Protein AF-A0A916MKJ2-F1 (afdb_monomer_lite)

Foldseek 3Di:
DDDDDDDDPVVVVVVVDDPDDDDDDDDPVVVVVLCVVCVVVVHDSVVSVVVVVVVVVVVVVVLVVVVVVVVVVVVVVPDDADDDDPWDFPAWDKDQAQAWDAAPPPRDTDHHRHIWIWTDTPHDDRIHIHHPVVRVPDPPPPDDDDDDD

pLDDT: mean 75.14, std 20.43, range [38.19, 97.44]

Structure (mmCIF, N/CA/C/O backbone):
data_AF-A0A916MKJ2-F1
#
_entry.id   AF-A0A916MKJ2-F1
#
loop_
_atom_site.group_PDB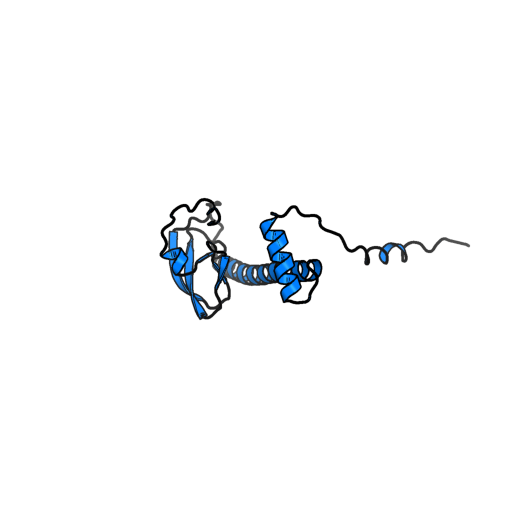
_atom_site.id
_atom_site.type_symbol
_atom_site.label_atom_id
_atom_site.label_alt_id
_atom_site.label_comp_id
_atom_site.label_asym_id
_atom_site.label_entity_id
_atom_site.label_seq_id
_atom_site.pdbx_PDB_ins_code
_atom_site.Cartn_x
_atom_site.Cartn_y
_atom_site.Cartn_z
_atom_site.occupancy
_atom_site.B_iso_or_equiv
_atom_site.auth_seq_id
_atom_site.auth_comp_id
_atom_site.auth_asym_id
_atom_site.auth_atom_id
_atom_site.pdbx_PDB_model_num
ATOM 1 N N . MET A 1 1 ? 38.933 16.900 53.119 1.00 38.19 1 MET A N 1
ATOM 2 C CA . MET A 1 1 ? 39.048 16.998 51.651 1.00 38.19 1 MET A CA 1
ATOM 3 C C . MET A 1 1 ? 37.663 16.705 51.096 1.00 38.19 1 MET A C 1
ATOM 5 O O . MET A 1 1 ? 37.221 15.572 51.194 1.00 38.19 1 MET A O 1
ATOM 9 N N . TYR A 1 2 ? 36.929 17.749 50.709 1.00 42.47 2 TYR A N 1
ATOM 10 C CA . TYR A 1 2 ? 35.544 17.683 50.231 1.00 42.47 2 TYR A CA 1
ATOM 11 C C . TYR A 1 2 ? 35.568 18.027 48.738 1.00 42.47 2 TYR A C 1
ATOM 13 O O . TYR A 1 2 ? 36.086 19.083 48.381 1.00 42.47 2 TYR A O 1
ATOM 21 N N . THR A 1 3 ? 35.042 17.147 47.893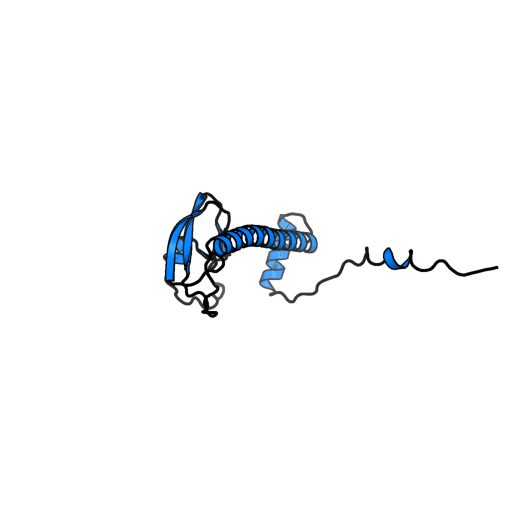 1.00 38.53 3 THR A N 1
ATOM 22 C CA . THR A 1 3 ? 34.800 17.375 46.457 1.00 38.53 3 THR A CA 1
ATOM 23 C C . THR A 1 3 ? 33.543 16.584 46.095 1.00 38.53 3 THR A C 1
ATOM 25 O O . THR A 1 3 ? 33.564 15.362 46.179 1.00 38.53 3 THR A O 1
ATOM 28 N N . ILE A 1 4 ? 32.383 17.248 46.045 1.00 48.00 4 ILE A N 1
ATOM 29 C CA . ILE A 1 4 ? 31.752 17.836 44.840 1.00 48.00 4 ILE A CA 1
ATOM 30 C C . ILE A 1 4 ? 30.887 16.776 44.123 1.00 48.00 4 ILE A C 1
ATOM 32 O O . ILE A 1 4 ? 31.390 15.990 43.333 1.00 48.00 4 ILE A O 1
ATOM 36 N N . VAL A 1 5 ? 29.600 16.785 44.519 1.00 42.25 5 VAL A N 1
ATOM 37 C CA . VAL A 1 5 ? 28.333 16.610 43.758 1.00 42.25 5 VAL A CA 1
ATOM 38 C C . VAL A 1 5 ? 28.299 15.557 42.636 1.00 42.25 5 VAL A C 1
ATOM 40 O O . VAL A 1 5 ? 29.023 15.643 41.655 1.00 42.25 5 VAL A O 1
ATOM 43 N N . ASP A 1 6 ? 27.483 14.502 42.729 1.00 47.50 6 ASP A N 1
ATOM 44 C CA . ASP A 1 6 ? 26.007 14.532 42.610 1.00 47.50 6 ASP A CA 1
ATOM 45 C C . ASP A 1 6 ? 25.525 15.514 41.533 1.00 47.50 6 ASP A C 1
ATOM 47 O O . ASP A 1 6 ? 24.978 16.574 41.818 1.00 47.50 6 ASP A O 1
ATOM 51 N N . MET A 1 7 ? 25.818 15.193 40.272 1.00 46.34 7 MET A N 1
ATOM 52 C CA . MET A 1 7 ? 25.177 15.812 39.115 1.00 46.34 7 MET A CA 1
ATOM 53 C C . MET A 1 7 ? 25.023 14.763 38.005 1.00 46.34 7 MET A C 1
ATOM 55 O O . MET A 1 7 ? 26.011 14.177 37.565 1.00 46.34 7 MET A O 1
ATOM 59 N N . SER A 1 8 ? 23.785 14.596 37.519 1.00 48.16 8 SER A N 1
ATOM 60 C CA . SER A 1 8 ? 23.372 13.958 36.247 1.00 48.16 8 SER A CA 1
ATOM 61 C C . SER A 1 8 ? 22.846 12.504 36.214 1.00 48.16 8 SER A C 1
ATOM 63 O O . SER A 1 8 ? 22.935 11.831 35.178 1.00 48.16 8 SER A O 1
ATOM 65 N N . GLU A 1 9 ? 22.178 12.030 37.272 1.00 43.69 9 GLU A N 1
ATOM 66 C CA . GLU A 1 9 ? 21.213 10.910 37.143 1.00 43.69 9 GLU A CA 1
ATOM 67 C C . GLU A 1 9 ? 19.746 11.379 37.068 1.00 43.69 9 GLU A C 1
ATOM 69 O O . GLU A 1 9 ? 18.904 10.686 36.495 1.00 43.69 9 GLU A O 1
ATOM 74 N N . GLY A 1 10 ? 19.444 12.593 37.547 1.00 40.44 10 GLY A N 1
ATOM 75 C CA . GLY A 1 10 ? 18.102 13.190 37.476 1.00 40.44 10 GLY A CA 1
ATOM 76 C C . GLY A 1 10 ? 17.690 13.654 36.072 1.00 40.44 10 GLY A C 1
ATOM 77 O O . GLY A 1 10 ? 16.546 13.460 35.671 1.00 40.44 10 GLY A O 1
ATOM 78 N N . GLU A 1 11 ? 18.621 14.186 35.276 1.00 46.47 11 GLU A N 1
ATOM 79 C CA . GLU A 1 11 ? 18.321 14.737 33.940 1.00 46.47 11 GLU A CA 1
ATOM 80 C C . GLU A 1 11 ? 18.095 13.665 32.860 1.00 46.47 11 GLU A C 1
ATOM 82 O O . GLU A 1 11 ? 17.498 13.946 31.823 1.00 46.47 11 GLU A O 1
ATOM 87 N N . ARG A 1 12 ? 18.519 12.415 33.097 1.00 47.16 12 ARG A N 1
ATOM 88 C CA . ARG A 1 12 ? 18.315 11.300 32.153 1.00 47.16 12 ARG A CA 1
ATOM 89 C C . ARG A 1 12 ? 16.978 10.578 32.317 1.00 47.16 12 ARG A C 1
ATOM 91 O O . ARG A 1 12 ? 16.583 9.853 31.412 1.00 47.16 12 ARG A O 1
ATOM 98 N N . ARG A 1 13 ? 16.265 10.783 33.430 1.00 46.84 13 ARG A N 1
ATOM 99 C CA . ARG A 1 13 ? 14.944 10.170 33.672 1.00 46.84 13 ARG A CA 1
ATOM 100 C C . ARG A 1 13 ? 13.769 11.022 33.190 1.00 46.84 13 ARG A C 1
ATOM 102 O O . ARG A 1 13 ? 12.677 10.494 33.025 1.00 46.84 13 ARG A O 1
ATOM 109 N N . ASP A 1 14 ? 13.989 12.305 32.911 1.00 44.56 14 ASP A N 1
ATOM 110 C CA . ASP A 1 14 ? 12.924 13.234 32.494 1.00 44.56 14 ASP A CA 1
ATOM 111 C C . ASP A 1 14 ? 12.753 13.332 30.961 1.00 44.56 14 ASP A C 1
ATOM 113 O O . ASP A 1 14 ? 11.808 13.940 30.452 1.00 44.56 14 ASP A O 1
ATOM 117 N N . ALA A 1 15 ? 13.651 12.696 30.201 1.00 52.44 15 ALA A N 1
ATOM 118 C CA . ALA A 1 15 ? 13.556 12.574 28.745 1.00 52.44 15 ALA A CA 1
ATOM 119 C C . ALA A 1 15 ? 12.658 11.404 28.285 1.00 52.44 15 ALA A C 1
ATOM 121 O O . ALA A 1 15 ? 12.260 11.371 27.123 1.00 52.44 15 ALA A O 1
ATOM 122 N N . ASP A 1 16 ? 12.306 10.484 29.190 1.00 51.41 16 ASP A N 1
ATOM 123 C CA . ASP A 1 16 ? 11.533 9.259 28.909 1.00 51.41 16 ASP A CA 1
ATOM 124 C C . ASP A 1 16 ? 10.005 9.479 28.921 1.00 51.41 16 ASP A C 1
ATOM 126 O O . ASP A 1 16 ? 9.221 8.619 28.532 1.00 51.41 16 ASP A O 1
ATOM 130 N N . ARG A 1 17 ? 9.539 10.661 29.346 1.00 57.84 17 ARG A N 1
ATOM 131 C CA . ARG A 1 17 ? 8.107 10.925 29.567 1.00 57.84 17 ARG A CA 1
ATOM 132 C C . ARG A 1 17 ? 7.637 12.248 28.981 1.00 57.84 17 ARG A C 1
ATOM 134 O O . ARG A 1 17 ? 6.912 13.008 29.621 1.00 57.84 17 ARG A O 1
ATOM 141 N N . LYS A 1 18 ? 8.044 12.555 27.754 1.00 53.06 18 LYS A N 1
ATOM 142 C CA . LYS A 1 18 ? 7.363 13.588 26.967 1.00 53.06 18 LYS A CA 1
ATOM 143 C C . LYS A 1 18 ? 6.765 12.921 25.750 1.00 53.06 18 LYS A C 1
ATOM 145 O O . LYS A 1 18 ? 7.430 12.755 24.732 1.00 53.06 18 LYS A O 1
ATOM 150 N N . GLU A 1 19 ? 5.501 12.523 25.874 1.00 62.72 19 GLU A N 1
ATOM 151 C CA . GLU A 1 19 ? 4.679 12.223 24.708 1.00 62.72 19 GLU A CA 1
ATOM 152 C C . GLU A 1 19 ? 4.726 13.439 23.781 1.00 62.72 19 GLU A C 1
ATOM 154 O O . GLU A 1 19 ? 4.258 14.530 24.111 1.00 62.72 19 GLU A O 1
ATOM 159 N N . ARG A 1 20 ? 5.390 13.273 22.638 1.00 74.19 20 ARG A N 1
ATOM 160 C CA . ARG A 1 20 ? 5.514 14.332 21.642 1.00 74.19 20 ARG A CA 1
ATOM 161 C C . ARG A 1 20 ? 4.250 14.326 20.802 1.00 74.19 20 ARG A C 1
ATOM 163 O O . ARG A 1 20 ? 4.004 13.384 20.051 1.00 74.19 20 ARG A O 1
ATOM 170 N N . VAL A 1 21 ? 3.454 15.379 20.948 1.00 80.00 21 VAL A N 1
ATOM 171 C CA . VAL A 1 21 ? 2.248 15.582 20.147 1.00 80.00 21 VAL A CA 1
ATOM 172 C C . VAL A 1 21 ? 2.660 16.103 18.777 1.00 80.00 21 VAL A C 1
ATOM 174 O O . VAL A 1 21 ? 3.352 17.115 18.662 1.00 80.00 21 VAL A O 1
ATOM 177 N N . ILE A 1 22 ? 2.250 15.386 17.735 1.00 78.94 22 ILE A N 1
ATOM 178 C CA . ILE A 1 22 ? 2.426 15.805 16.349 1.00 78.94 22 ILE A CA 1
ATOM 179 C C . ILE A 1 22 ? 1.123 16.473 15.919 1.00 78.94 22 ILE A C 1
ATOM 181 O O . ILE A 1 22 ? 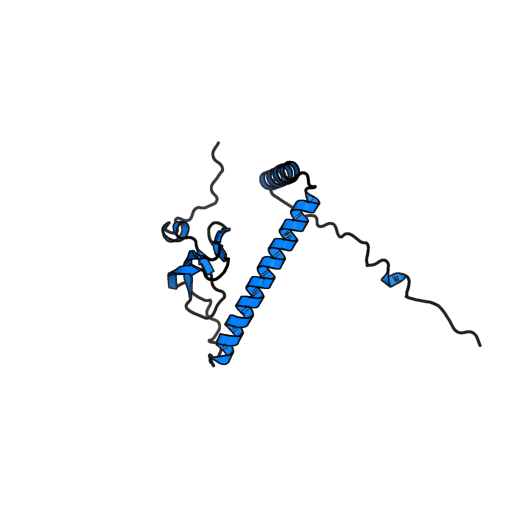0.063 15.852 15.956 1.00 78.94 22 ILE A O 1
ATOM 185 N N . HIS A 1 23 ? 1.206 17.738 15.514 1.00 83.44 23 HIS A N 1
ATOM 186 C CA . HIS A 1 23 ? 0.101 18.423 14.856 1.00 83.44 23 HIS A CA 1
ATOM 187 C C . HIS A 1 23 ? 0.296 18.332 13.346 1.00 83.44 23 HIS A C 1
ATOM 189 O O . HIS A 1 23 ? 1.327 18.751 12.817 1.00 83.44 23 HIS A O 1
ATOM 195 N N . THR A 1 24 ? -0.700 17.800 12.648 1.00 85.62 24 THR A N 1
ATOM 196 C CA . THR A 1 24 ? -0.691 17.659 11.191 1.00 85.62 24 THR A CA 1
ATOM 197 C C . THR A 1 24 ? -1.984 18.234 10.637 1.00 85.62 24 THR A C 1
ATOM 199 O O . THR A 1 24 ? -3.042 18.085 11.244 1.00 85.62 24 THR A O 1
ATOM 202 N N . ARG A 1 25 ? -1.900 18.920 9.494 1.00 91.00 25 ARG A N 1
ATOM 203 C CA . ARG A 1 25 ? -3.090 19.351 8.755 1.00 91.00 25 ARG A CA 1
ATOM 204 C C . ARG A 1 25 ? -3.596 18.170 7.935 1.00 91.00 25 ARG A C 1
ATOM 206 O O . ARG A 1 25 ? -2.824 17.593 7.176 1.00 91.00 25 ARG A O 1
ATOM 213 N N . VAL A 1 26 ? -4.868 17.839 8.092 1.00 89.00 26 VAL A N 1
ATOM 214 C CA . VAL A 1 26 ? -5.565 16.781 7.353 1.00 89.00 26 VAL A CA 1
ATOM 215 C C . VAL A 1 26 ? -6.820 17.366 6.720 1.00 89.00 26 VAL A C 1
ATOM 217 O O . VAL A 1 26 ? -7.359 18.352 7.222 1.00 89.00 26 VAL A O 1
ATOM 220 N N . ALA A 1 27 ? -7.236 16.799 5.590 1.00 93.88 27 ALA A N 1
ATOM 221 C CA . ALA A 1 27 ? -8.500 17.161 4.966 1.00 93.88 27 ALA A CA 1
ATOM 222 C C . ALA A 1 27 ? -9.674 16.753 5.879 1.00 93.88 27 ALA A C 1
ATOM 224 O O . ALA A 1 27 ? -9.563 15.800 6.654 1.00 93.88 27 ALA A O 1
ATOM 225 N N . GLU A 1 28 ? -10.765 17.519 5.839 1.00 91.31 28 GLU A N 1
ATOM 226 C CA . GLU A 1 28 ? -11.902 17.370 6.761 1.00 91.31 28 GLU A CA 1
ATOM 227 C C . GLU A 1 28 ? -12.611 16.017 6.597 1.00 91.31 28 GLU A C 1
ATOM 229 O O . GLU A 1 28 ? -12.946 15.353 7.576 1.00 91.31 28 GLU A O 1
ATOM 234 N N . ASP A 1 29 ? -12.750 15.560 5.356 1.00 90.88 29 ASP A N 1
ATOM 235 C CA . ASP A 1 29 ? -13.288 14.248 5.000 1.00 90.88 29 ASP A CA 1
ATOM 236 C C . ASP A 1 29 ? -12.469 13.091 5.599 1.00 90.88 29 ASP A C 1
ATOM 238 O O . ASP A 1 29 ? -13.034 12.127 6.126 1.00 90.88 29 ASP A O 1
ATOM 242 N N . LEU A 1 30 ? -11.139 13.208 5.569 1.00 91.94 30 LEU A N 1
ATOM 243 C CA . LEU A 1 30 ? -10.223 12.224 6.136 1.00 91.94 30 LEU A CA 1
ATOM 244 C C . LEU A 1 30 ? -10.297 12.185 7.669 1.00 91.94 30 LEU A C 1
ATOM 246 O O . LEU A 1 30 ? -10.280 11.099 8.248 1.00 91.94 30 LEU A O 1
ATOM 250 N N . ASP A 1 31 ? -10.394 13.340 8.332 1.00 92.06 31 ASP A N 1
ATOM 251 C CA . ASP A 1 31 ? -10.555 13.416 9.792 1.00 92.06 31 ASP A CA 1
ATOM 252 C C . ASP A 1 31 ? -11.844 12.713 10.247 1.00 92.06 31 ASP A C 1
ATOM 254 O O . ASP A 1 31 ? -11.834 11.896 11.174 1.00 92.06 31 ASP A O 1
ATOM 258 N N . GLU A 1 32 ? -12.945 12.952 9.534 1.00 95.31 32 GLU A N 1
ATOM 259 C CA . GLU A 1 32 ? -14.229 12.313 9.814 1.00 95.31 32 GLU A CA 1
ATOM 260 C C . GLU A 1 32 ? -14.2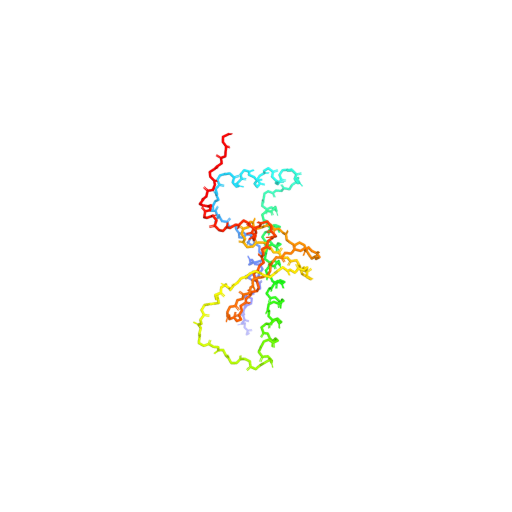02 10.797 9.576 1.00 95.31 32 GLU A C 1
ATOM 262 O O . GLU A 1 32 ? -14.725 10.029 10.390 1.00 95.31 32 GLU A O 1
ATOM 267 N N . GLU A 1 33 ? -13.550 10.329 8.510 1.00 94.94 33 GLU A N 1
ATOM 268 C CA . GLU A 1 33 ? -13.370 8.891 8.278 1.00 94.94 33 GLU A CA 1
ATOM 269 C C . GLU A 1 33 ? -12.547 8.235 9.394 1.00 94.94 33 GLU A C 1
ATOM 271 O O . GLU A 1 33 ? -12.924 7.175 9.906 1.00 94.94 33 GLU A O 1
ATOM 276 N N . ILE A 1 34 ? -11.466 8.880 9.844 1.00 94.88 34 ILE A N 1
ATOM 277 C CA . ILE A 1 34 ? -10.638 8.376 10.945 1.00 94.88 34 ILE A CA 1
ATOM 278 C C . ILE A 1 34 ? -11.461 8.268 12.237 1.00 94.88 34 ILE A C 1
ATOM 280 O O . ILE A 1 34 ? -11.384 7.242 12.923 1.00 94.88 34 ILE A O 1
ATOM 284 N N . LYS A 1 35 ? -12.277 9.280 12.568 1.00 95.31 35 LYS A N 1
ATOM 285 C CA . LYS A 1 35 ? -13.168 9.250 13.742 1.00 95.31 35 LYS A CA 1
ATOM 286 C C . LYS A 1 35 ? -14.174 8.107 13.663 1.00 95.31 35 LYS A C 1
ATOM 288 O O . LYS A 1 35 ? -14.278 7.333 14.618 1.00 95.31 35 LYS A O 1
ATOM 293 N N . ARG A 1 36 ? -14.871 7.958 12.528 1.00 96.25 36 ARG A N 1
ATOM 294 C CA . ARG A 1 36 ? -15.831 6.860 12.306 1.00 96.25 36 ARG A CA 1
ATOM 295 C C . ARG A 1 36 ? -15.168 5.503 12.493 1.00 96.25 36 ARG A C 1
ATOM 297 O O . ARG A 1 36 ? -15.698 4.632 13.187 1.00 96.25 36 ARG A O 1
ATOM 304 N N . ARG A 1 37 ? -13.978 5.328 11.916 1.00 90.69 37 ARG A N 1
ATOM 305 C CA . ARG A 1 37 ? -13.227 4.077 12.006 1.00 90.69 37 ARG A CA 1
ATOM 306 C C . ARG A 1 37 ? -12.797 3.777 13.439 1.00 90.69 37 ARG A C 1
ATOM 308 O O . ARG A 1 37 ? -12.999 2.655 13.901 1.00 90.69 37 ARG A O 1
ATOM 315 N N . ALA A 1 38 ? -12.274 4.766 14.159 1.00 95.44 38 ALA A N 1
ATOM 316 C CA . ALA A 1 38 ? -11.889 4.623 15.561 1.00 95.44 38 ALA A CA 1
ATOM 317 C C . ALA A 1 38 ? -13.089 4.231 16.439 1.00 95.44 38 ALA A C 1
ATOM 319 O O . ALA A 1 38 ? -12.993 3.291 17.229 1.00 95.44 38 ALA A O 1
ATOM 320 N N . GLN A 1 39 ? -14.243 4.871 16.220 1.00 95.19 39 GLN A N 1
ATOM 321 C CA . GLN A 1 39 ? -15.485 4.562 16.924 1.00 95.19 39 GLN A CA 1
ATOM 322 C C . GLN A 1 39 ? -15.968 3.134 16.646 1.00 95.19 39 GLN A C 1
ATOM 324 O O . GLN A 1 39 ? -16.302 2.417 17.586 1.00 95.19 39 GLN A O 1
ATOM 329 N N . SER A 1 40 ? -15.950 2.693 15.383 1.00 93.69 40 SER A N 1
ATOM 330 C CA . SER A 1 40 ? -16.345 1.325 15.010 1.00 93.69 40 SER A CA 1
ATOM 331 C C . SER A 1 40 ? -15.474 0.247 15.666 1.00 93.69 40 SER A C 1
ATOM 333 O O . SER A 1 40 ? -15.949 -0.845 15.963 1.00 93.69 40 SER A O 1
ATOM 335 N N . LEU A 1 41 ? -14.204 0.572 15.924 1.00 91.44 41 LEU A N 1
ATOM 336 C CA . LEU A 1 41 ? -13.228 -0.307 16.561 1.00 91.44 41 LEU A CA 1
ATOM 337 C C . LEU A 1 41 ? -13.211 -0.172 18.094 1.00 91.44 41 LEU A C 1
ATOM 339 O O . LEU A 1 41 ? -12.486 -0.912 18.754 1.00 91.44 41 LEU A O 1
ATOM 343 N N . GLY A 1 42 ? -13.975 0.764 18.668 1.00 93.25 42 GLY A N 1
ATOM 344 C CA . GLY A 1 42 ? -14.007 1.015 20.111 1.00 93.25 42 GLY A CA 1
ATOM 345 C C . GLY A 1 42 ? -12.690 1.555 20.684 1.00 93.25 42 GLY A C 1
ATOM 346 O O . GLY A 1 42 ? -12.413 1.363 21.866 1.00 93.25 42 GLY A O 1
ATOM 347 N N . VAL 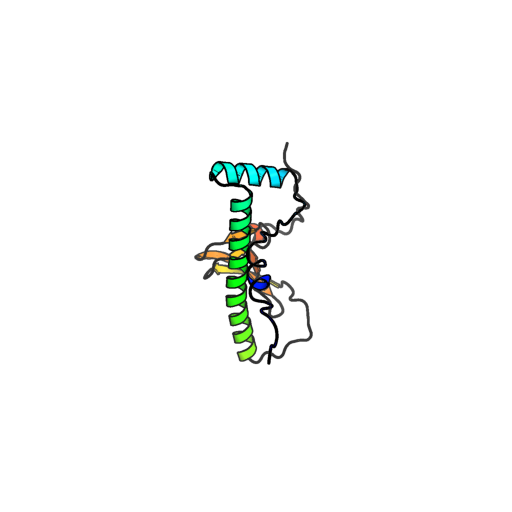A 1 43 ? -11.862 2.209 19.865 1.00 95.56 43 VAL A N 1
ATOM 348 C CA . VAL A 1 43 ? -10.559 2.767 20.269 1.00 95.56 43 VAL A CA 1
ATOM 349 C C . VAL A 1 43 ? -10.520 4.281 20.074 1.00 95.56 43 VAL A C 1
ATOM 351 O O . VAL A 1 43 ? -11.340 4.854 19.361 1.00 95.56 43 VAL A O 1
ATOM 354 N N . SER A 1 44 ? -9.547 4.958 20.689 1.00 95.38 44 SER A N 1
ATOM 355 C CA . SER A 1 44 ? -9.336 6.387 20.440 1.00 95.38 44 SER A CA 1
ATOM 356 C C . SER A 1 44 ? -8.706 6.630 19.066 1.00 95.38 44 SER A C 1
ATOM 358 O O . SER A 1 44 ? -7.927 5.813 18.567 1.00 95.38 44 SER A O 1
ATOM 360 N N . VAL A 1 45 ? -8.990 7.798 18.484 1.00 92.50 45 VAL A N 1
ATOM 361 C CA . VAL A 1 45 ? -8.374 8.256 17.226 1.00 92.50 45 VAL A CA 1
ATOM 362 C C . VAL A 1 45 ? -6.849 8.222 17.320 1.00 92.50 45 VAL A C 1
ATOM 364 O O . VAL A 1 45 ? -6.191 7.666 16.446 1.00 92.50 45 VAL A O 1
ATOM 367 N N . SER A 1 46 ? -6.278 8.722 18.418 1.00 90.25 46 SER A N 1
ATOM 368 C CA . SER A 1 46 ? -4.828 8.710 18.633 1.00 90.25 46 SER A CA 1
ATOM 369 C C . SER A 1 46 ? -4.243 7.296 18.641 1.00 90.25 46 SER A C 1
ATOM 371 O O . SER A 1 46 ? -3.154 7.087 18.112 1.00 90.25 46 SER A O 1
ATOM 373 N N . ASN A 1 47 ? -4.954 6.318 19.215 1.00 89.75 47 ASN A N 1
ATOM 374 C CA . ASN A 1 47 ? -4.513 4.923 19.221 1.00 89.75 47 ASN A CA 1
ATOM 375 C C . ASN A 1 47 ? -4.587 4.307 17.819 1.00 89.75 47 ASN A C 1
ATOM 377 O O . ASN A 1 47 ? -3.653 3.639 17.387 1.00 89.75 47 ASN A O 1
ATOM 381 N N . LEU A 1 48 ? -5.665 4.583 17.081 1.00 92.50 48 LEU A N 1
ATOM 382 C CA . LEU A 1 48 ? -5.807 4.138 15.697 1.00 92.50 48 LEU A CA 1
ATOM 383 C C . LEU A 1 48 ? -4.687 4.702 14.813 1.00 92.50 48 LEU A C 1
ATOM 385 O O . LEU A 1 48 ? -4.016 3.940 14.123 1.00 92.50 48 LEU A O 1
ATOM 389 N N . VAL A 1 49 ? -4.448 6.014 14.872 1.00 92.25 49 VAL A N 1
ATOM 390 C CA . VAL A 1 49 ? -3.393 6.679 14.094 1.00 92.25 49 VAL A CA 1
ATOM 391 C C . VAL A 1 49 ? -2.018 6.134 14.470 1.00 92.25 49 VAL A C 1
ATOM 393 O O . VAL A 1 49 ? -1.225 5.829 13.583 1.00 92.25 49 VAL A O 1
ATOM 396 N N . ARG A 1 50 ? -1.743 5.936 15.766 1.00 88.88 50 ARG A N 1
ATOM 397 C CA . ARG A 1 50 ? -0.492 5.318 16.225 1.00 88.88 50 ARG A CA 1
ATOM 398 C C . ARG A 1 50 ? -0.301 3.926 15.624 1.00 88.88 50 ARG A C 1
ATOM 400 O O . ARG A 1 50 ? 0.759 3.672 15.064 1.00 88.88 50 ARG A O 1
ATOM 407 N N . ASN A 1 51 ? -1.317 3.069 15.696 1.00 87.38 51 ASN A N 1
ATOM 408 C CA . ASN A 1 51 ? -1.254 1.708 15.162 1.00 87.38 51 ASN A CA 1
ATOM 409 C C . ASN A 1 51 ? -1.041 1.707 13.644 1.00 87.38 51 ASN A C 1
ATOM 411 O O . ASN A 1 51 ? -0.225 0.943 13.136 1.00 87.38 51 ASN A O 1
ATOM 415 N N . ILE A 1 52 ? -1.737 2.585 12.915 1.00 89.94 52 ILE A N 1
ATOM 416 C CA . ILE A 1 52 ? -1.563 2.734 11.465 1.00 89.94 52 ILE A CA 1
ATOM 417 C C . ILE A 1 52 ? -0.132 3.165 11.141 1.00 89.94 52 ILE A C 1
ATOM 419 O O . ILE A 1 52 ? 0.497 2.545 10.291 1.00 89.94 52 ILE A O 1
ATOM 423 N N . LEU A 1 53 ? 0.400 4.185 11.822 1.00 89.69 53 LEU A N 1
ATOM 424 C CA . LEU A 1 53 ? 1.761 4.672 11.584 1.00 89.69 53 LEU A CA 1
ATOM 425 C C . LEU A 1 53 ? 2.818 3.619 11.939 1.00 89.69 53 LEU A C 1
ATOM 427 O O . LEU A 1 53 ? 3.757 3.433 11.176 1.00 89.69 53 LEU A O 1
ATOM 431 N N . GLN A 1 54 ? 2.654 2.895 13.049 1.00 81.06 54 GLN A N 1
ATOM 432 C CA . GLN A 1 54 ? 3.555 1.803 13.434 1.00 81.06 54 GLN A CA 1
ATOM 433 C C . GLN A 1 54 ? 3.554 0.677 12.396 1.00 81.06 54 GLN A C 1
ATOM 435 O O . GLN A 1 54 ? 4.619 0.222 11.989 1.00 81.06 54 GLN A O 1
ATOM 440 N N . ASN A 1 55 ? 2.374 0.280 11.912 1.00 75.56 55 ASN A N 1
ATOM 441 C CA . ASN A 1 55 ? 2.252 -0.752 10.885 1.00 75.56 55 ASN A CA 1
ATOM 442 C C . ASN A 1 55 ? 2.792 -0.281 9.530 1.00 75.56 55 ASN A C 1
ATOM 444 O O . ASN A 1 55 ? 3.471 -1.043 8.853 1.00 75.56 55 ASN A O 1
ATOM 448 N N . ALA A 1 56 ? 2.523 0.966 9.134 1.00 77.44 56 ALA A N 1
ATOM 449 C CA . ALA A 1 56 ? 3.021 1.533 7.883 1.00 77.44 56 ALA A CA 1
ATOM 450 C C . ALA A 1 56 ? 4.552 1.635 7.873 1.00 77.44 56 ALA A C 1
ATOM 452 O O . ALA A 1 56 ? 5.168 1.348 6.853 1.00 77.44 56 ALA A O 1
ATOM 453 N N . ILE A 1 57 ? 5.167 1.999 9.003 1.00 70.50 57 ILE A N 1
ATOM 454 C CA . ILE A 1 57 ? 6.628 2.036 9.139 1.00 70.50 57 ILE A CA 1
ATOM 455 C C . ILE A 1 57 ? 7.206 0.613 9.142 1.00 70.50 57 ILE A C 1
ATOM 457 O O . ILE A 1 57 ? 8.149 0.359 8.400 1.00 70.50 57 ILE A O 1
ATOM 461 N N . GLY A 1 58 ? 6.604 -0.333 9.875 1.00 57.16 58 GLY A N 1
ATOM 462 C CA . GLY A 1 58 ? 7.048 -1.736 9.879 1.00 57.16 58 GLY A CA 1
ATOM 463 C C . GLY A 1 58 ? 6.969 -2.403 8.500 1.00 57.16 58 GLY A C 1
ATOM 464 O O . GLY A 1 58 ? 7.906 -3.071 8.078 1.00 57.16 58 GLY A O 1
ATOM 465 N N . LEU A 1 59 ? 5.906 -2.130 7.736 1.00 56.34 59 LEU A N 1
ATOM 466 C CA . LEU A 1 59 ? 5.770 -2.578 6.344 1.00 56.34 59 LEU A CA 1
ATOM 467 C C . LEU A 1 59 ? 6.884 -2.028 5.438 1.00 56.34 59 LEU A C 1
ATOM 469 O O . LEU A 1 59 ? 7.323 -2.717 4.521 1.00 56.34 59 LEU A O 1
ATOM 473 N N . VAL A 1 60 ? 7.346 -0.797 5.671 1.00 54.81 60 VAL A N 1
ATOM 474 C CA . VAL A 1 60 ? 8.456 -0.205 4.908 1.00 54.81 60 VAL A CA 1
ATOM 475 C C . VAL A 1 60 ? 9.797 -0.814 5.322 1.00 54.81 60 VAL A C 1
ATOM 477 O O . VAL A 1 60 ? 10.633 -1.045 4.452 1.00 54.81 60 VAL A O 1
ATOM 480 N N . GLU A 1 61 ? 10.010 -1.114 6.604 1.00 48.78 61 GLU A N 1
ATOM 481 C CA . GLU A 1 61 ? 11.237 -1.766 7.083 1.00 48.78 61 GLU A CA 1
ATOM 482 C C . GLU A 1 61 ? 11.406 -3.177 6.498 1.00 48.78 61 GLU A C 1
ATOM 484 O O . GLU A 1 61 ? 12.492 -3.499 6.012 1.00 48.78 61 GLU A O 1
ATOM 489 N N . ASP A 1 62 ? 10.330 -3.965 6.425 1.00 44.66 62 ASP A N 1
ATOM 490 C CA . ASP A 1 62 ? 10.354 -5.302 5.817 1.00 44.66 62 ASP A CA 1
ATOM 491 C C . ASP A 1 62 ? 10.608 -5.241 4.293 1.00 44.66 62 ASP A C 1
ATOM 493 O O . ASP A 1 62 ? 11.424 -5.994 3.760 1.00 44.66 62 ASP A O 1
ATOM 497 N N . ILE A 1 63 ? 10.007 -4.277 3.579 1.00 53.09 63 ILE A N 1
ATOM 498 C CA . ILE A 1 63 ? 10.270 -4.061 2.140 1.00 53.09 63 ILE A CA 1
ATOM 499 C C . ILE A 1 63 ? 11.715 -3.591 1.895 1.00 53.09 63 ILE A C 1
ATOM 501 O O . ILE A 1 63 ? 12.334 -3.963 0.894 1.00 53.09 63 ILE A O 1
ATOM 505 N N . VAL A 1 64 ? 12.277 -2.763 2.783 1.00 54.34 64 VAL A N 1
ATOM 506 C CA . VAL A 1 64 ? 13.671 -2.302 2.680 1.00 54.34 64 VAL A CA 1
ATOM 507 C C . VAL A 1 64 ? 14.649 -3.435 2.992 1.00 54.34 64 VAL A C 1
ATOM 509 O O . VAL A 1 64 ? 15.695 -3.499 2.344 1.00 54.34 64 VAL A O 1
ATOM 512 N N . ALA A 1 65 ? 14.322 -4.347 3.911 1.00 52.53 65 ALA A N 1
ATOM 513 C CA . ALA A 1 65 ? 15.120 -5.544 4.169 1.00 52.53 65 ALA A CA 1
ATOM 514 C C . ALA A 1 65 ? 15.190 -6.447 2.923 1.00 52.53 65 ALA A C 1
ATOM 516 O O . ALA A 1 65 ? 16.289 -6.765 2.459 1.00 52.53 65 ALA A O 1
ATOM 517 N N . ASP A 1 66 ? 14.046 -6.732 2.298 1.00 52.03 66 ASP A N 1
ATOM 518 C CA . ASP A 1 66 ? 13.971 -7.511 1.054 1.00 52.03 66 ASP A CA 1
ATOM 519 C C . ASP A 1 66 ? 14.679 -6.796 -0.119 1.00 52.03 66 ASP A C 1
ATOM 521 O O . ASP A 1 66 ? 15.387 -7.404 -0.931 1.00 52.03 66 ASP A O 1
ATOM 525 N N . GLY A 1 67 ? 14.550 -5.467 -0.194 1.00 51.94 67 GLY A N 1
ATOM 526 C CA . GLY A 1 67 ? 15.241 -4.635 -1.179 1.00 51.94 67 GLY A CA 1
ATOM 527 C C . GLY A 1 67 ? 16.761 -4.606 -0.984 1.00 51.94 67 GLY A C 1
ATOM 528 O O . GLY A 1 67 ? 17.514 -4.611 -1.961 1.00 51.94 67 GLY A O 1
ATOM 529 N N . ALA A 1 68 ? 17.239 -4.613 0.262 1.00 57.47 68 ALA A N 1
ATOM 530 C CA . ALA A 1 68 ? 18.661 -4.648 0.584 1.00 57.47 68 ALA A CA 1
ATOM 531 C C . ALA A 1 68 ? 19.296 -5.990 0.195 1.00 57.47 68 ALA A C 1
ATOM 533 O O . ALA A 1 68 ? 20.421 -5.999 -0.315 1.00 57.47 68 ALA A O 1
ATOM 534 N N . GLU A 1 69 ? 18.584 -7.107 0.364 1.00 58.22 69 GLU A N 1
ATOM 535 C CA . GLU A 1 69 ? 19.022 -8.413 -0.138 1.00 58.22 69 GLU A CA 1
ATOM 536 C C . GLU A 1 69 ? 19.098 -8.435 -1.670 1.00 58.22 69 GLU A C 1
ATOM 538 O O . GLU A 1 69 ? 20.110 -8.871 -2.228 1.00 58.22 69 GLU A O 1
ATOM 543 N N . ALA A 1 70 ? 18.101 -7.874 -2.363 1.00 58.00 70 ALA A N 1
ATOM 544 C CA . ALA A 1 70 ? 18.101 -7.762 -3.823 1.00 58.00 70 ALA A CA 1
ATOM 545 C C . ALA A 1 70 ? 19.263 -6.893 -4.351 1.00 58.00 70 ALA A C 1
ATOM 547 O O . ALA A 1 70 ? 19.943 -7.264 -5.313 1.00 58.00 70 ALA A O 1
ATOM 548 N N . VAL A 1 71 ? 19.556 -5.766 -3.693 1.00 60.03 71 VAL A N 1
ATOM 549 C CA . VAL A 1 71 ? 20.692 -4.894 -4.040 1.00 60.03 71 VAL A CA 1
ATOM 550 C C . VAL A 1 71 ? 22.030 -5.574 -3.741 1.00 60.03 71 VAL A C 1
ATOM 552 O O . VAL A 1 71 ? 22.970 -5.454 -4.530 1.00 60.03 71 VAL A O 1
ATOM 555 N N . GLN A 1 72 ? 22.149 -6.315 -2.637 1.00 61.06 72 GLN A N 1
ATOM 556 C CA . GLN A 1 72 ? 23.361 -7.082 -2.333 1.00 61.06 72 GLN A CA 1
ATOM 557 C C . GLN A 1 72 ? 23.583 -8.225 -3.328 1.00 61.06 72 GLN A C 1
ATOM 559 O O . GLN A 1 72 ? 24.720 -8.440 -3.754 1.00 61.06 72 GLN A O 1
ATOM 564 N N . ALA A 1 73 ? 22.524 -8.915 -3.751 1.00 60.66 73 ALA A N 1
ATOM 565 C CA . ALA A 1 73 ? 22.589 -9.916 -4.811 1.00 60.66 73 ALA A CA 1
ATOM 566 C C . ALA A 1 73 ? 23.054 -9.294 -6.141 1.00 60.66 73 ALA A C 1
ATOM 568 O O . ALA A 1 73 ? 23.960 -9.828 -6.783 1.00 60.66 73 ALA A O 1
ATOM 569 N N . ALA A 1 74 ? 22.536 -8.114 -6.501 1.00 58.88 74 ALA A N 1
ATOM 570 C CA . ALA A 1 74 ? 22.964 -7.373 -7.691 1.00 58.88 74 ALA A CA 1
ATOM 571 C C . ALA A 1 74 ? 24.433 -6.903 -7.614 1.00 58.88 74 ALA A C 1
ATOM 573 O O . ALA A 1 74 ? 25.162 -6.970 -8.605 1.00 58.88 74 ALA A O 1
ATOM 574 N N . ARG A 1 75 ? 24.909 -6.487 -6.431 1.00 60.19 75 ARG A N 1
ATOM 575 C CA . ARG A 1 75 ? 26.323 -6.122 -6.207 1.00 60.19 75 ARG A CA 1
ATOM 576 C C . ARG A 1 75 ? 27.262 -7.325 -6.303 1.00 60.19 75 ARG A C 1
ATOM 578 O O . ARG A 1 75 ? 28.343 -7.200 -6.872 1.00 60.19 75 ARG A O 1
ATOM 585 N N . ARG A 1 76 ? 26.857 -8.493 -5.788 1.00 58.88 76 ARG A N 1
ATOM 586 C CA . ARG A 1 76 ? 27.617 -9.753 -5.925 1.00 58.88 76 ARG A CA 1
ATOM 587 C C . ARG A 1 76 ? 27.677 -10.239 -7.377 1.00 58.88 76 ARG A C 1
ATOM 589 O O . ARG A 1 76 ? 28.646 -10.891 -7.745 1.00 58.88 76 ARG A O 1
ATOM 596 N N . ALA A 1 77 ? 26.700 -9.866 -8.205 1.00 62.72 77 ALA A N 1
ATOM 597 C CA . ALA A 1 77 ? 26.676 -10.143 -9.642 1.00 62.72 77 ALA A CA 1
ATOM 598 C C . ALA A 1 77 ? 27.569 -9.205 -10.492 1.00 62.72 77 ALA A C 1
ATOM 600 O O . ALA A 1 77 ? 27.528 -9.272 -11.718 1.00 62.72 77 ALA A O 1
ATOM 601 N N . GLY A 1 78 ? 28.387 -8.335 -9.881 1.00 47.59 78 GLY A N 1
ATOM 602 C CA . GLY A 1 78 ? 29.447 -7.600 -10.588 1.00 47.59 78 GLY A CA 1
ATOM 603 C C . GLY A 1 78 ? 28.976 -6.489 -11.533 1.00 47.59 78 GLY A C 1
ATOM 604 O O . GLY A 1 78 ? 29.737 -6.057 -12.396 1.00 47.59 78 GLY A O 1
ATOM 605 N N . THR A 1 79 ? 27.746 -5.993 -11.384 1.00 48.69 79 THR A N 1
ATOM 606 C CA . THR A 1 79 ? 27.272 -4.856 -12.187 1.00 48.69 79 THR A CA 1
ATOM 607 C C . THR A 1 79 ? 27.815 -3.553 -11.596 1.00 48.69 79 THR A C 1
ATOM 609 O O . THR A 1 79 ? 27.347 -3.081 -10.561 1.00 48.69 79 THR A O 1
ATOM 612 N N . SER A 1 80 ? 28.842 -2.987 -12.236 1.00 48.28 80 SER A N 1
ATOM 613 C CA . SER A 1 80 ? 29.328 -1.626 -11.966 1.00 48.28 80 SER A CA 1
ATOM 614 C C . SER A 1 80 ? 28.170 -0.625 -12.128 1.00 48.28 80 SER A C 1
ATOM 616 O O . SER A 1 80 ? 27.370 -0.815 -13.048 1.00 48.28 80 SER A O 1
ATOM 618 N N . PRO A 1 81 ? 28.022 0.411 -11.276 1.00 48.03 81 PRO A N 1
ATOM 619 C CA . PRO A 1 81 ? 26.874 1.305 -11.360 1.00 48.03 81 PRO A CA 1
ATOM 620 C C . PRO A 1 81 ? 26.912 2.061 -12.699 1.00 48.03 81 PRO A C 1
ATOM 622 O O . PRO A 1 81 ? 27.879 2.787 -12.947 1.00 48.03 81 PRO A O 1
ATOM 625 N N . PRO A 1 82 ? 25.904 1.912 -13.579 1.00 49.78 82 PRO A N 1
ATOM 626 C CA . PRO A 1 82 ? 25.800 2.779 -14.739 1.00 49.78 82 PRO A CA 1
ATOM 627 C C . PRO A 1 82 ? 25.583 4.217 -14.255 1.00 49.78 82 PRO A C 1
ATOM 629 O O . PRO A 1 82 ? 24.916 4.453 -13.245 1.00 49.78 82 PRO A O 1
ATOM 632 N N . THR A 1 83 ? 26.166 5.181 -14.969 1.00 50.38 83 THR A N 1
ATOM 633 C CA . THR A 1 83 ? 25.880 6.614 -14.836 1.00 50.38 83 THR A CA 1
ATOM 634 C C . THR A 1 83 ? 24.377 6.805 -14.640 1.00 50.38 83 THR A C 1
ATOM 636 O O . THR A 1 83 ? 23.604 6.325 -15.468 1.00 50.38 83 THR A O 1
ATOM 639 N N . ALA A 1 84 ? 23.996 7.428 -13.518 1.00 55.12 84 ALA A N 1
ATOM 640 C CA . ALA A 1 84 ? 22.634 7.504 -12.990 1.00 55.12 84 ALA A CA 1
ATOM 641 C C . ALA A 1 84 ? 21.619 7.917 -14.065 1.00 55.12 84 ALA A C 1
ATOM 643 O O . ALA A 1 84 ? 21.368 9.094 -14.307 1.00 55.12 84 ALA A O 1
ATOM 644 N N . SER A 1 85 ? 21.063 6.919 -14.736 1.00 63.03 85 SER A N 1
ATOM 645 C CA . SER A 1 85 ? 19.920 7.047 -15.617 1.00 63.03 85 SER A CA 1
ATOM 646 C C . SER A 1 85 ? 18.726 6.659 -14.762 1.00 63.03 85 SER A C 1
ATOM 648 O O . SER A 1 85 ? 18.724 5.582 -14.161 1.00 63.03 85 SER A O 1
ATOM 650 N N . ASP A 1 86 ? 17.759 7.567 -14.649 1.00 72.94 86 ASP A N 1
ATOM 651 C CA . ASP A 1 86 ? 16.519 7.318 -13.919 1.00 72.94 86 ASP A CA 1
ATOM 652 C C . ASP A 1 86 ? 15.880 6.024 -14.470 1.00 72.94 86 ASP A C 1
ATOM 654 O O . ASP A 1 86 ? 15.748 5.896 -15.696 1.00 72.94 86 ASP A O 1
ATOM 658 N N . PRO A 1 87 ? 15.580 5.012 -13.634 1.00 81.75 87 PRO A N 1
ATOM 659 C CA . PRO A 1 87 ? 14.991 3.752 -14.081 1.00 81.75 87 PRO A CA 1
ATOM 660 C C . PRO A 1 87 ? 13.688 3.993 -14.853 1.00 81.75 87 PRO A C 1
ATOM 662 O O . PRO A 1 87 ? 12.639 4.291 -14.283 1.00 81.75 87 PRO A O 1
ATOM 665 N N . ARG A 1 88 ? 13.738 3.808 -16.175 1.00 88.50 88 ARG A N 1
ATOM 666 C CA . ARG A 1 88 ? 12.585 3.963 -17.063 1.00 88.50 88 ARG A CA 1
ATOM 667 C C . ARG A 1 88 ? 11.715 2.711 -17.015 1.00 88.50 88 ARG A C 1
ATOM 669 O O . ARG A 1 88 ? 12.217 1.605 -17.211 1.00 88.50 88 ARG A O 1
ATOM 676 N N . LEU A 1 89 ? 10.408 2.895 -16.829 1.00 91.19 89 LEU A N 1
ATOM 677 C CA . LEU A 1 89 ? 9.411 1.830 -16.949 1.00 91.19 89 LEU A CA 1
ATOM 678 C C . LEU A 1 89 ? 9.319 1.354 -18.406 1.00 91.19 89 LEU A C 1
ATOM 680 O O . LEU A 1 89 ? 8.932 2.113 -19.293 1.00 91.19 89 LEU A O 1
ATOM 684 N N . LEU A 1 90 ? 9.705 0.104 -18.648 1.00 93.69 90 LEU A N 1
ATOM 685 C CA . LEU A 1 90 ? 9.663 -0.552 -19.956 1.00 93.69 90 LEU A CA 1
ATOM 686 C C . LEU A 1 90 ? 8.325 -1.251 -20.202 1.00 93.69 90 LEU A C 1
ATOM 688 O O . LEU A 1 90 ? 7.890 -1.354 -21.345 1.00 93.69 90 LEU A O 1
ATOM 692 N N . GLY A 1 91 ? 7.678 -1.731 -19.141 1.00 92.50 91 GLY A N 1
ATOM 693 C CA . GLY A 1 91 ? 6.400 -2.422 -19.234 1.00 92.50 91 GLY A CA 1
ATOM 694 C C . GLY A 1 91 ? 6.030 -3.155 -17.952 1.00 92.50 91 GLY A C 1
ATOM 695 O O . GLY A 1 91 ? 6.677 -2.995 -16.916 1.00 92.50 91 GLY A O 1
ATOM 696 N N . TRP A 1 92 ? 4.990 -3.975 -18.054 1.00 94.81 92 TRP A N 1
ATOM 697 C CA . TRP A 1 92 ? 4.403 -4.736 -16.955 1.00 94.81 92 TRP A CA 1
ATOM 698 C C . TRP A 1 92 ? 4.437 -6.232 -17.275 1.00 94.81 92 TRP A C 1
ATOM 700 O O . TRP A 1 92 ? 3.988 -6.645 -18.342 1.00 94.81 92 TRP A O 1
ATOM 710 N N . GLN A 1 93 ? 4.957 -7.046 -16.355 1.00 96.00 93 GLN A N 1
ATOM 711 C CA . GLN A 1 93 ? 4.967 -8.507 -16.459 1.00 96.00 93 GLN A CA 1
ATOM 712 C C . GLN A 1 93 ? 4.024 -9.120 -15.421 1.00 96.00 93 GLN A C 1
ATOM 714 O O . GLN A 1 93 ? 4.195 -8.878 -14.230 1.00 96.00 93 GLN A O 1
ATOM 719 N N . SER A 1 94 ? 3.059 -9.936 -15.856 1.00 95.69 94 SER A N 1
ATOM 720 C CA . SER A 1 94 ? 2.160 -10.664 -14.947 1.00 95.69 94 SER A CA 1
ATOM 721 C C . SER A 1 94 ? 2.888 -11.823 -14.259 1.00 95.69 94 SER A C 1
ATOM 723 O O . SER A 1 94 ? 3.572 -12.613 -14.913 1.00 95.69 94 SER A O 1
ATOM 725 N N . ALA A 1 95 ? 2.733 -11.928 -12.940 1.00 95.31 95 ALA A N 1
ATOM 726 C CA . ALA A 1 95 ? 3.306 -12.979 -12.112 1.00 95.31 95 ALA A CA 1
ATOM 727 C C . ALA A 1 95 ? 2.401 -13.286 -10.908 1.00 95.31 95 ALA A C 1
ATOM 729 O O . ALA A 1 95 ? 1.605 -12.456 -10.469 1.00 95.31 95 ALA A O 1
ATOM 730 N N . VAL A 1 96 ? 2.539 -14.488 -10.345 1.00 97.44 96 VAL A N 1
ATOM 731 C CA . VAL A 1 96 ? 1.980 -14.812 -9.024 1.00 97.44 96 VAL A CA 1
ATOM 732 C C . VAL A 1 96 ? 2.981 -14.354 -7.967 1.00 97.44 96 VAL A C 1
ATOM 734 O O . VAL A 1 96 ? 4.131 -14.792 -7.983 1.00 97.44 96 VAL A O 1
ATOM 737 N N . LEU A 1 97 ? 2.569 -13.462 -7.065 1.00 95.38 97 LEU A N 1
ATOM 738 C CA . LEU A 1 97 ? 3.482 -12.850 -6.100 1.00 95.38 97 LEU A CA 1
ATOM 739 C C . LEU A 1 97 ? 3.920 -13.846 -5.019 1.00 95.38 97 LEU A C 1
ATOM 741 O O . LEU A 1 97 ? 3.094 -14.502 -4.390 1.00 95.38 97 LEU A O 1
ATOM 745 N N . ALA A 1 98 ? 5.221 -13.912 -4.742 1.00 95.06 98 ALA A N 1
ATOM 746 C CA . ALA A 1 98 ? 5.758 -14.657 -3.599 1.00 95.06 98 ALA A CA 1
ATOM 747 C C . ALA A 1 98 ? 5.783 -13.830 -2.296 1.00 95.06 98 ALA A C 1
ATOM 749 O O . ALA A 1 98 ? 6.029 -14.382 -1.225 1.00 95.06 98 ALA A O 1
ATOM 750 N N . VAL A 1 99 ? 5.490 -12.531 -2.391 1.00 92.56 99 VAL A N 1
ATOM 751 C CA . VAL A 1 99 ? 5.508 -11.544 -1.302 1.00 92.56 99 VAL A CA 1
ATOM 752 C C . VAL A 1 99 ? 4.177 -10.797 -1.234 1.00 92.56 99 VAL A C 1
ATOM 754 O O . VAL A 1 99 ? 3.394 -10.835 -2.185 1.00 92.56 99 VAL A O 1
ATOM 757 N N . ASN A 1 100 ? 3.926 -10.113 -0.118 1.00 95.06 100 ASN A N 1
ATOM 758 C CA . ASN A 1 100 ? 2.864 -9.112 -0.053 1.00 95.06 100 ASN A CA 1
ATOM 759 C C . ASN A 1 100 ? 3.366 -7.812 -0.690 1.00 95.06 100 ASN A C 1
ATOM 761 O O . ASN A 1 100 ? 4.516 -7.431 -0.490 1.00 95.06 100 ASN A O 1
ATOM 765 N N . ALA A 1 101 ? 2.511 -7.128 -1.441 1.00 94.00 101 ALA A N 1
ATOM 766 C CA . ALA A 1 101 ? 2.843 -5.867 -2.091 1.00 94.00 101 ALA A CA 1
ATOM 767 C C . ALA A 1 101 ? 1.664 -4.888 -2.042 1.00 94.00 101 ALA A C 1
ATOM 769 O O . ALA A 1 101 ? 0.569 -5.219 -1.587 1.00 94.00 101 ALA A O 1
ATOM 770 N N . VAL A 1 102 ? 1.887 -3.674 -2.539 1.00 94.69 102 VAL A N 1
ATOM 771 C CA . VAL A 1 102 ? 0.857 -2.644 -2.694 1.00 94.69 102 VAL A CA 1
ATOM 772 C C . VAL A 1 102 ? 0.858 -2.170 -4.143 1.00 94.69 102 VAL A C 1
ATOM 774 O O . VAL A 1 102 ? 1.917 -1.975 -4.737 1.00 94.69 102 VAL A O 1
ATOM 777 N N . CYS A 1 103 ? -0.329 -2.013 -4.728 1.00 93.62 103 CYS A N 1
ATOM 778 C CA . CYS A 1 103 ? -0.481 -1.462 -6.070 1.00 93.62 103 CYS A CA 1
ATOM 779 C C . CYS A 1 103 ? -0.076 0.018 -6.086 1.00 93.62 103 CYS A C 1
ATOM 781 O O . CYS A 1 103 ? -0.694 0.824 -5.398 1.00 93.62 103 CYS A O 1
ATOM 783 N N . GLU A 1 104 ? 0.884 0.405 -6.925 1.00 93.25 104 GLU A N 1
ATOM 784 C CA . GLU A 1 104 ? 1.363 1.795 -6.993 1.00 93.25 104 GLU A CA 1
ATOM 785 C C . GLU A 1 104 ? 0.318 2.804 -7.511 1.00 93.25 104 GLU A C 1
ATOM 787 O O . GLU A 1 104 ? 0.492 4.003 -7.329 1.00 93.25 104 GLU A O 1
ATOM 792 N N . ARG A 1 105 ? -0.755 2.339 -8.174 1.00 90.50 105 ARG A N 1
ATOM 793 C CA . ARG A 1 105 ? -1.804 3.208 -8.740 1.00 90.50 105 ARG A CA 1
ATOM 794 C C . ARG A 1 105 ? -2.958 3.423 -7.765 1.00 90.50 105 ARG A C 1
ATOM 796 O O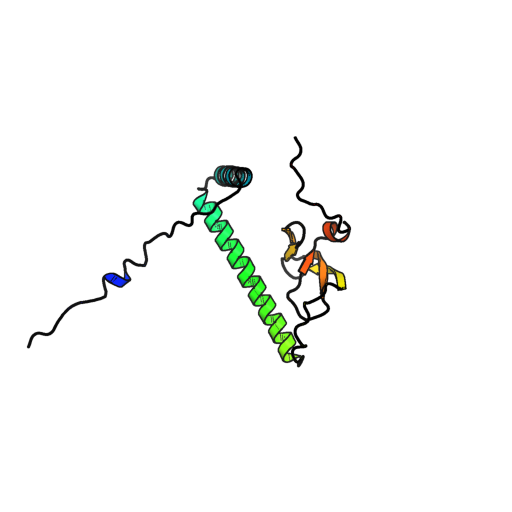 . ARG A 1 105 ? -3.281 4.556 -7.443 1.00 90.50 105 ARG A O 1
ATOM 803 N N . CYS A 1 106 ? -3.595 2.343 -7.313 1.00 91.81 106 CYS A N 1
ATOM 804 C CA . CYS A 1 106 ? -4.791 2.415 -6.464 1.00 91.81 106 CYS A CA 1
ATOM 805 C C . CYS A 1 106 ? -4.513 2.202 -4.970 1.00 91.81 106 CYS A C 1
ATOM 807 O O . CYS A 1 106 ? -5.447 2.197 -4.174 1.00 91.81 106 CYS A O 1
ATOM 809 N N . ASN A 1 107 ? -3.254 1.969 -4.587 1.00 91.62 107 ASN A N 1
ATOM 810 C CA . ASN A 1 107 ? -2.833 1.678 -3.214 1.00 91.62 107 ASN A CA 1
ATOM 811 C C . ASN A 1 107 ? -3.498 0.433 -2.580 1.00 91.62 107 ASN A C 1
ATOM 813 O O . ASN A 1 107 ? -3.482 0.254 -1.364 1.00 91.62 107 ASN A O 1
ATOM 817 N N . GLY A 1 108 ? -4.093 -0.446 -3.394 1.00 92.81 108 GLY A N 1
ATOM 818 C CA . GLY A 1 108 ? -4.700 -1.693 -2.930 1.00 92.81 108 GLY A CA 1
ATOM 819 C C . GLY A 1 108 ? -3.657 -2.722 -2.484 1.00 92.81 108 GLY A C 1
ATOM 820 O O . GLY A 1 108 ? -2.616 -2.871 -3.129 1.00 92.81 108 GLY A O 1
ATOM 821 N N . LEU A 1 109 ? -3.958 -3.458 -1.408 1.00 94.56 109 LEU A N 1
ATOM 822 C CA . LEU A 1 109 ? -3.126 -4.559 -0.916 1.00 94.56 109 LEU A CA 1
ATOM 823 C C . LEU A 1 109 ? -3.119 -5.718 -1.926 1.00 94.56 109 LEU A C 1
ATOM 825 O O . LEU A 1 109 ? -4.173 -6.142 -2.400 1.00 94.56 109 LEU A O 1
ATOM 829 N N . LEU A 1 110 ? -1.934 -6.251 -2.212 1.00 95.38 110 LEU A N 1
ATOM 830 C CA . LEU A 1 110 ? -1.697 -7.408 -3.073 1.00 95.38 110 LEU A CA 1
ATOM 831 C C . LEU A 1 110 ? -1.119 -8.545 -2.219 1.00 95.38 110 LEU A C 1
ATOM 833 O O . LEU A 1 110 ? 0.092 -8.582 -1.993 1.00 95.38 110 LEU A O 1
ATOM 837 N N . PRO A 1 111 ? -1.956 -9.461 -1.701 1.00 94.50 111 PRO A N 1
ATOM 838 C CA . PRO A 1 111 ? -1.475 -10.569 -0.889 1.00 94.50 111 PRO A CA 1
ATOM 839 C C . PRO A 1 111 ? -0.577 -11.516 -1.688 1.00 94.50 111 PRO A C 1
ATOM 841 O O . PRO A 1 111 ? -0.813 -11.762 -2.876 1.00 94.50 111 PRO A O 1
ATOM 844 N N . ARG A 1 112 ? 0.390 -12.133 -1.009 1.00 95.94 112 ARG A N 1
ATOM 845 C CA . ARG A 1 112 ? 1.158 -13.268 -1.534 1.00 95.94 112 ARG A CA 1
ATOM 846 C C . ARG A 1 112 ? 0.222 -14.326 -2.132 1.00 95.94 112 ARG A C 1
ATOM 848 O O . ARG A 1 112 ? -0.801 -14.673 -1.551 1.00 95.94 112 ARG A O 1
ATOM 855 N N . GLY A 1 113 ? 0.605 -14.874 -3.280 1.00 94.50 113 GLY A N 1
ATOM 856 C CA . GLY A 1 113 ? -0.165 -15.858 -4.041 1.00 94.50 113 GLY A CA 1
ATOM 857 C C . GLY A 1 113 ? -1.183 -15.239 -5.001 1.00 94.50 113 GLY A C 1
ATOM 858 O O . GLY A 1 113 ? -1.762 -15.959 -5.811 1.00 94.50 113 GLY A O 1
ATOM 859 N N . THR A 1 114 ? -1.376 -13.918 -4.961 1.00 94.81 114 THR A N 1
ATOM 860 C CA . THR A 1 114 ? -2.236 -13.209 -5.916 1.00 94.81 114 THR A CA 1
ATOM 861 C C . THR A 1 114 ? -1.487 -12.971 -7.221 1.00 94.81 114 THR A C 1
ATOM 863 O O . THR A 1 114 ? -0.271 -12.755 -7.224 1.00 94.81 114 THR A O 1
ATOM 866 N N . ARG A 1 115 ? -2.210 -12.996 -8.343 1.00 97.19 115 ARG A N 1
ATOM 867 C CA . ARG A 1 115 ? -1.666 -12.570 -9.630 1.00 97.19 115 ARG A CA 1
ATOM 868 C C . ARG A 1 115 ? -1.666 -11.042 -9.709 1.00 97.19 115 ARG A C 1
ATOM 870 O O . ARG A 1 115 ? -2.671 -10.397 -9.423 1.00 97.19 115 ARG A O 1
ATOM 877 N N . ALA A 1 116 ? -0.524 -10.466 -10.051 1.00 96.75 116 ALA A N 1
ATOM 878 C CA . ALA A 1 116 ? -0.333 -9.030 -10.210 1.00 96.75 116 ALA A CA 1
ATOM 879 C C . ALA A 1 116 ? 0.785 -8.774 -11.226 1.00 96.75 116 ALA A C 1
ATOM 881 O O . ALA A 1 116 ? 1.496 -9.698 -11.622 1.00 96.75 116 ALA A O 1
ATOM 882 N N . ALA A 1 117 ? 0.958 -7.524 -11.645 1.00 96.75 117 ALA A N 1
ATOM 883 C CA . ALA A 1 117 ? 2.044 -7.153 -12.532 1.00 96.75 117 ALA A CA 1
ATOM 884 C C . ALA A 1 117 ? 3.227 -6.534 -11.787 1.00 96.75 117 ALA A C 1
ATOM 886 O O . ALA A 1 117 ? 3.056 -5.726 -10.873 1.00 96.75 117 ALA A O 1
ATOM 887 N N . ILE A 1 118 ? 4.426 -6.885 -12.243 1.00 95.81 118 ILE A N 1
ATOM 888 C CA . ILE A 1 118 ? 5.710 -6.352 -11.793 1.00 95.81 118 ILE A CA 1
ATOM 889 C C . ILE A 1 118 ? 6.274 -5.466 -12.906 1.00 95.81 118 ILE A C 1
ATOM 891 O O . ILE A 1 118 ? 6.245 -5.838 -14.083 1.00 95.81 118 ILE A O 1
ATOM 895 N N . ALA A 1 119 ? 6.773 -4.287 -12.544 1.00 94.44 119 ALA A N 1
ATOM 896 C CA . ALA A 1 119 ? 7.406 -3.371 -13.481 1.00 94.44 119 ALA A CA 1
ATOM 897 C C . ALA A 1 119 ? 8.731 -3.930 -14.016 1.00 94.44 119 ALA A C 1
ATOM 899 O O . ALA A 1 119 ? 9.616 -4.314 -13.251 1.00 94.44 119 ALA A O 1
ATOM 900 N N . LEU A 1 120 ? 8.897 -3.887 -15.336 1.00 93.81 120 LEU A N 1
ATOM 901 C CA . LEU A 1 120 ? 10.184 -4.072 -15.998 1.00 93.81 120 LEU A CA 1
ATOM 902 C C . LEU A 1 120 ? 10.861 -2.703 -16.111 1.00 93.81 120 LEU A C 1
ATOM 904 O O . LEU A 1 120 ? 10.306 -1.797 -16.731 1.00 93.81 120 LEU A O 1
ATOM 908 N N . LEU A 1 121 ? 12.037 -2.535 -15.506 1.00 92.38 121 LEU A N 1
ATOM 909 C CA . LEU A 1 121 ? 12.759 -1.258 -15.445 1.00 92.38 121 LEU A CA 1
ATOM 910 C C . LEU A 1 121 ? 14.059 -1.324 -16.260 1.00 92.38 121 LEU A C 1
ATOM 912 O O . LEU A 1 121 ? 14.693 -2.372 -16.345 1.00 92.38 121 LEU A O 1
ATOM 916 N N . SER A 1 122 ? 14.470 -0.199 -16.849 1.00 90.62 122 SER A N 1
ATOM 917 C CA . SER A 1 122 ? 15.691 -0.104 -17.670 1.00 90.62 122 SER A CA 1
ATOM 918 C C . SER A 1 122 ? 17.000 -0.121 -16.875 1.00 90.62 122 SER A C 1
ATOM 920 O O . SER A 1 122 ? 18.072 -0.218 -17.464 1.00 90.62 122 SER A O 1
ATOM 922 N N . SER A 1 123 ? 16.922 0.038 -15.556 1.00 86.06 123 SER A N 1
ATOM 923 C CA . SER A 1 123 ? 18.051 0.113 -14.630 1.00 86.06 123 SER A CA 1
ATOM 924 C C . SER A 1 123 ? 17.639 -0.531 -13.299 1.00 86.06 123 SER A C 1
ATOM 926 O O . SER A 1 123 ? 16.441 -0.522 -12.989 1.00 86.06 123 SER A O 1
ATOM 928 N N . PRO A 1 124 ? 18.573 -1.097 -12.508 1.00 83.62 124 PRO A N 1
ATOM 929 C CA . PRO A 1 124 ? 18.260 -1.658 -11.199 1.00 83.62 124 PRO A CA 1
ATOM 930 C C . PRO A 1 124 ? 17.590 -0.625 -10.287 1.00 83.62 124 PRO A C 1
ATOM 932 O O . PRO A 1 124 ? 18.141 0.441 -10.019 1.00 83.62 124 PRO A O 1
ATOM 935 N N . ALA A 1 125 ? 16.400 -0.956 -9.800 1.00 84.12 125 ALA A N 1
ATOM 936 C CA . ALA A 1 125 ? 15.602 -0.113 -8.923 1.00 84.12 125 ALA A CA 1
ATOM 937 C C . ALA A 1 125 ? 14.627 -0.978 -8.109 1.00 84.12 125 ALA A C 1
ATOM 939 O O . ALA A 1 125 ? 14.419 -2.145 -8.460 1.00 84.12 125 ALA A O 1
ATOM 940 N N . PRO A 1 126 ? 14.039 -0.438 -7.025 1.00 85.62 126 PRO A N 1
ATOM 941 C CA . PRO A 1 126 ? 13.036 -1.160 -6.256 1.00 85.62 126 PRO A CA 1
ATOM 942 C C . PRO A 1 126 ? 11.881 -1.644 -7.149 1.00 85.62 126 PRO A C 1
ATOM 944 O O . PRO A 1 126 ? 11.445 -0.899 -8.037 1.00 85.62 126 PRO A O 1
ATOM 947 N N . PRO A 1 127 ? 11.379 -2.873 -6.937 1.00 87.12 127 PRO A N 1
ATOM 948 C CA . PRO A 1 127 ? 10.286 -3.411 -7.732 1.00 87.12 127 PRO A CA 1
ATOM 949 C C . PRO A 1 127 ? 9.015 -2.592 -7.504 1.00 87.12 127 PRO A C 1
ATOM 951 O O . PRO A 1 127 ? 8.680 -2.225 -6.378 1.00 87.12 127 PRO A O 1
ATOM 954 N N . ARG A 1 128 ? 8.290 -2.322 -8.589 1.00 93.44 128 ARG A N 1
ATOM 955 C CA . ARG A 1 128 ? 6.982 -1.664 -8.547 1.00 93.44 128 ARG A CA 1
ATOM 956 C C . ARG A 1 128 ? 5.914 -2.674 -8.921 1.00 93.44 128 ARG A C 1
ATOM 958 O O . ARG A 1 128 ? 6.106 -3.452 -9.858 1.00 93.44 128 ARG A O 1
ATOM 965 N N . PHE A 1 129 ? 4.800 -2.651 -8.200 1.00 95.75 129 PHE A N 1
ATOM 966 C CA . PHE A 1 129 ? 3.718 -3.616 -8.356 1.00 95.75 129 PHE A CA 1
ATOM 967 C C . PHE A 1 129 ? 2.423 -2.915 -8.743 1.00 95.75 129 PHE A C 1
ATOM 969 O O . PHE A 1 129 ? 2.128 -1.823 -8.259 1.00 95.75 129 PHE A O 1
ATOM 976 N N . ARG A 1 130 ? 1.616 -3.560 -9.583 1.00 96.06 130 ARG A N 1
ATOM 977 C CA . ARG A 1 130 ? 0.303 -3.059 -9.991 1.00 96.06 130 ARG A CA 1
ATOM 978 C C . ARG A 1 130 ? -0.699 -4.211 -10.055 1.00 96.06 130 ARG A C 1
ATOM 980 O O . ARG A 1 130 ? -0.356 -5.297 -10.513 1.00 96.06 130 ARG A O 1
ATOM 987 N N . CYS A 1 131 ? -1.925 -4.008 -9.569 1.00 95.88 131 CYS A N 1
ATOM 988 C CA . CYS A 1 131 ? -2.977 -5.022 -9.704 1.00 95.88 131 CYS A CA 1
ATOM 989 C C . CYS A 1 131 ? -3.375 -5.198 -11.177 1.00 95.88 131 CYS A C 1
ATOM 991 O O . CYS A 1 131 ? -3.200 -4.274 -11.970 1.00 95.88 131 CYS A O 1
ATOM 993 N N . GLU A 1 132 ? -3.949 -6.350 -11.534 1.00 92.88 132 GLU A N 1
ATOM 994 C CA . GLU A 1 132 ? -4.345 -6.644 -12.923 1.00 92.88 132 GLU A CA 1
ATOM 995 C C . GLU A 1 132 ? -5.290 -5.575 -13.494 1.00 92.88 132 GLU A C 1
ATOM 997 O O . GLU A 1 132 ? -5.047 -5.066 -14.583 1.00 92.88 132 GLU A O 1
ATOM 1002 N N . ARG A 1 133 ? -6.262 -5.114 -12.693 1.00 93.38 133 ARG A N 1
ATOM 1003 C CA . ARG A 1 133 ? -7.204 -4.049 -13.086 1.00 93.38 133 ARG A CA 1
ATOM 1004 C C . ARG A 1 133 ? -6.493 -2.765 -13.516 1.00 93.38 133 ARG A C 1
ATOM 1006 O O . ARG A 1 133 ? -6.752 -2.228 -14.582 1.00 93.38 133 ARG A O 1
ATOM 1013 N N . CYS A 1 134 ? -5.542 -2.296 -12.711 1.00 93.56 134 CYS A N 1
ATOM 1014 C CA . CYS A 1 134 ? -4.837 -1.044 -12.978 1.00 93.56 134 CYS A CA 1
ATOM 1015 C C . CYS A 1 134 ? -3.840 -1.129 -14.147 1.00 93.56 134 CYS A C 1
ATOM 1017 O O . CYS A 1 134 ? -3.354 -0.080 -14.581 1.00 93.56 134 CYS A O 1
ATOM 1019 N N . VAL A 1 135 ? -3.462 -2.340 -14.577 1.00 90.69 135 VAL A N 1
ATOM 1020 C CA . VAL A 1 135 ? -2.598 -2.584 -15.748 1.00 90.69 135 VAL A CA 1
ATOM 1021 C C . VAL A 1 135 ? -3.423 -2.582 -17.032 1.00 90.69 135 VAL A C 1
ATOM 1023 O O . VAL A 1 135 ? -2.955 -2.060 -18.037 1.00 90.69 135 VAL A O 1
ATOM 1026 N N . GLU A 1 136 ? -4.624 -3.161 -16.988 1.00 86.62 136 GLU A N 1
ATOM 1027 C CA . GLU A 1 136 ? -5.569 -3.207 -18.111 1.00 86.62 136 GLU A CA 1
ATOM 1028 C C . GLU A 1 136 ? -6.209 -1.845 -18.383 1.00 86.62 136 GLU A C 1
ATOM 1030 O O . GLU A 1 136 ? -6.429 -1.472 -19.534 1.00 86.62 136 GLU A O 1
ATOM 1035 N N . GLU A 1 137 ? -6.474 -1.078 -17.328 1.00 83.12 137 GLU A N 1
ATOM 1036 C CA . GLU A 1 137 ? -6.843 0.323 -17.452 1.00 83.12 137 GLU A CA 1
ATOM 1037 C C . GLU A 1 137 ? -5.642 1.092 -18.012 1.00 83.12 137 GLU A C 1
ATOM 1039 O O . GLU A 1 137 ? -4.662 1.338 -17.299 1.00 83.12 137 GLU A O 1
ATOM 1044 N N . GLU A 1 138 ? -5.714 1.504 -19.281 1.00 59.94 138 GLU A N 1
ATOM 1045 C CA . GLU A 1 138 ? -4.762 2.457 -19.853 1.00 59.94 138 GLU A CA 1
ATOM 1046 C C . GLU A 1 138 ? -4.587 3.671 -18.914 1.00 59.94 138 GLU A C 1
ATOM 1048 O O . GLU A 1 138 ? -5.450 3.964 -18.069 1.00 59.94 138 GLU A O 1
ATOM 1053 N N . PRO A 1 139 ? -3.454 4.392 -18.995 1.00 57.38 139 PRO A N 1
ATOM 1054 C CA . PRO A 1 139 ? -3.266 5.630 -18.258 1.00 57.38 139 PRO A CA 1
ATOM 1055 C C . PRO A 1 139 ? -4.167 6.721 -18.854 1.00 57.38 139 PRO A C 1
ATOM 1057 O O . PRO A 1 139 ? -3.701 7.704 -19.415 1.00 57.38 139 PRO A O 1
ATOM 1060 N N . THR A 1 140 ? -5.481 6.577 -18.725 1.00 47.91 140 THR A N 1
ATOM 1061 C CA . THR A 1 140 ? -6.357 7.728 -18.610 1.00 47.91 140 THR A CA 1
ATOM 1062 C C . THR A 1 140 ? -5.932 8.429 -17.336 1.00 47.91 140 THR A C 1
ATOM 1064 O O . THR A 1 140 ? -6.173 7.917 -16.239 1.00 47.91 140 THR A O 1
ATOM 1067 N N . ASP A 1 141 ? -5.236 9.546 -17.514 1.00 44.53 141 ASP A N 1
ATOM 1068 C CA . ASP A 1 141 ? -5.022 10.602 -16.536 1.00 44.53 141 ASP A CA 1
ATOM 1069 C C . ASP A 1 141 ? -6.355 10.913 -15.838 1.00 44.53 141 ASP A C 1
ATOM 1071 O O . ASP A 1 141 ? -7.155 11.724 -16.295 1.00 44.53 141 ASP A O 1
ATOM 1075 N N . HIS A 1 142 ? -6.659 10.168 -14.776 1.00 47.78 142 HIS A N 1
ATOM 1076 C CA . HIS A 1 142 ? -7.742 10.508 -13.874 1.00 47.78 142 HIS A CA 1
ATOM 1077 C C . HIS A 1 142 ? -7.132 11.515 -12.915 1.00 47.78 142 HIS A C 1
ATOM 1079 O O . HIS A 1 142 ? -6.663 11.171 -11.828 1.00 47.78 142 HIS A O 1
ATOM 1085 N N . GLY A 1 143 ? -7.123 12.773 -13.364 1.00 43.38 143 GLY A N 1
ATOM 1086 C CA . GLY A 1 143 ? -7.110 13.911 -12.459 1.00 43.38 143 GLY A CA 1
ATOM 1087 C C . GLY A 1 143 ? -8.141 13.695 -11.341 1.00 43.38 143 GLY A C 1
ATOM 1088 O O . GLY A 1 143 ? -9.091 12.928 -11.523 1.00 43.38 143 GLY A O 1
ATOM 1089 N N . PRO A 1 144 ? -7.931 14.318 -10.170 1.00 42.28 144 PRO A N 1
ATOM 1090 C CA . PRO A 1 144 ? -8.612 13.975 -8.924 1.00 42.28 144 PRO A CA 1
ATOM 1091 C C . PRO A 1 144 ? -10.116 13.814 -9.151 1.00 42.28 144 PRO A C 1
ATOM 1093 O O . PRO A 1 144 ? -10.800 14.765 -9.527 1.00 42.28 144 PRO A O 1
ATOM 1096 N N . GLN A 1 145 ? -10.608 12.587 -8.971 1.00 48.72 145 GLN A N 1
ATOM 1097 C CA . GLN A 1 145 ? -12.020 12.272 -9.125 1.00 48.72 145 GLN A CA 1
ATOM 1098 C C . GLN A 1 145 ? -12.785 13.057 -8.057 1.00 48.72 145 GLN A C 1
ATOM 1100 O O . GLN A 1 145 ? -12.650 12.786 -6.863 1.00 48.72 145 GLN A O 1
ATOM 1105 N N . ALA A 1 146 ? -13.538 14.068 -8.488 1.00 40.53 146 ALA A N 1
ATOM 1106 C CA . ALA A 1 146 ? -14.465 14.778 -7.623 1.00 40.53 146 ALA A CA 1
ATOM 1107 C C . ALA A 1 146 ? -15.514 13.786 -7.080 1.00 40.53 146 ALA A C 1
ATOM 1109 O O . ALA A 1 146 ? -15.944 12.897 -7.825 1.00 40.53 146 ALA A O 1
ATOM 1110 N N . PRO A 1 147 ? -15.912 13.900 -5.802 1.00 53.38 147 PRO A N 1
ATOM 1111 C CA . PRO A 1 147 ? -16.920 13.027 -5.219 1.00 53.38 147 PRO A CA 1
ATOM 1112 C C . PRO A 1 147 ? -18.267 13.211 -5.929 1.00 53.38 147 PRO A C 1
ATOM 1114 O O . PRO A 1 147 ? -18.663 14.329 -6.253 1.00 53.38 147 PRO A O 1
ATOM 1117 N N . HIS A 1 148 ? -18.941 12.091 -6.187 1.00 49.09 148 HIS A N 1
ATOM 1118 C CA . HIS A 1 148 ? -20.319 12.057 -6.665 1.00 49.09 148 HIS A CA 1
ATOM 1119 C C . HIS A 1 148 ? -21.270 12.556 -5.561 1.00 49.09 148 HIS A C 1
ATOM 1121 O O . HIS A 1 148 ? -21.131 12.117 -4.417 1.00 49.09 148 HIS A O 1
ATOM 1127 N N . ASP A 1 149 ? -22.180 13.463 -5.941 1.00 46.66 149 ASP A N 1
ATOM 1128 C CA . ASP A 1 149 ? -23.309 14.002 -5.153 1.00 46.66 149 ASP A CA 1
ATOM 1129 C C . ASP A 1 149 ? -24.207 12.920 -4.523 1.00 46.66 149 ASP A C 1
ATOM 1131 O O . ASP A 1 149 ? -24.478 11.895 -5.199 1.00 46.66 149 ASP A O 1
#

Secondary structure (DSSP, 8-state):
-------SSSTTTSSS----PPP----HHHHHHHHHHHHHTTS-HHHHHHHHHHHHHHHHHHHHHHHHHHHHHHHHTT-PPPS-----EEEEEEEE-SS-EEBTTT--EE-TT-EEEEEEESS-----EEEHHHHHS--------PPP-

Radius of gyration: 23.52 Å; chains: 1; bounding box: 62×35×72 Å

Sequence (149 aa):
MYTIVDMSEGERRDADRKERVIHTRVAEDLDEEIKRRAQSLGVSVSNLVRNILQNAIGLVEDIVADGAEAVQAARRAGTSPPTASDPRLLGWQSAVLAVNAVCERCNGLLPRGTRAAIALLSSPAPPRFRCERCVEEEPTDHGPQAPHD